Protein AF-A0A135L3G8-F1 (afdb_monomer)

Sequence (109 aa):
MISNLKVKNLIKVINNPILADIDQENDIKPIEGMILGIAVAMDASIAAFTLSFFDLNPYLTPFLFGLMHFILIGLGNILARKNIINVFVENFSLLPGIILVTLAIIRLM

pLDDT: mean 82.78, std 10.23, range [44.88, 95.81]

Structure (mmCIF, N/CA/C/O backbone):
data_AF-A0A135L3G8-F1
#
_entry.id   AF-A0A135L3G8-F1
#
loop_
_atom_site.group_PDB
_atom_site.id
_atom_site.type_symbol
_atom_site.label_atom_id
_atom_site.label_alt_id
_atom_site.label_comp_id
_atom_site.label_asym_id
_atom_site.label_entity_id
_atom_site.label_seq_id
_atom_site.pdbx_PDB_ins_code
_atom_site.Cartn_x
_atom_site.Cartn_y
_atom_site.Cartn_z
_atom_site.occupancy
_atom_site.B_iso_or_equiv
_atom_site.auth_seq_id
_atom_site.auth_comp_id
_atom_site.auth_asym_id
_atom_site.auth_atom_id
_atom_site.pdbx_PDB_model_num
ATOM 1 N N . MET A 1 1 ? -24.460 16.384 -0.294 1.00 44.88 1 MET A N 1
ATOM 2 C CA . MET A 1 1 ? -23.690 16.584 0.959 1.00 44.88 1 MET A CA 1
ATOM 3 C C . MET A 1 1 ? -23.110 15.275 1.510 1.00 44.88 1 MET A C 1
ATOM 5 O O . MET A 1 1 ? -21.949 15.267 1.887 1.00 44.88 1 MET A O 1
ATOM 9 N N . ILE A 1 2 ? -23.848 14.155 1.466 1.00 50.66 2 ILE A N 1
ATOM 10 C CA . ILE A 1 2 ? -2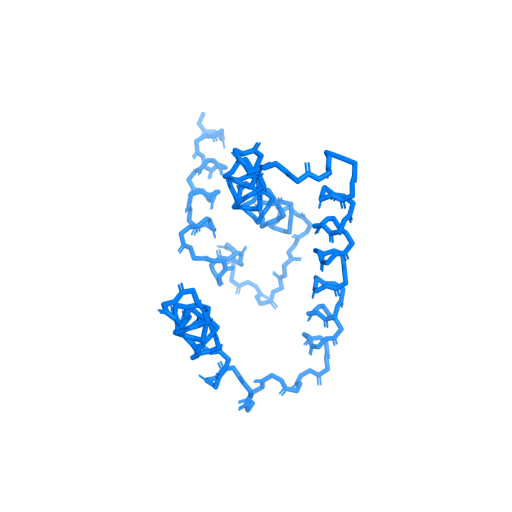3.378 12.821 1.912 1.00 50.66 2 ILE A CA 1
ATOM 11 C C . ILE A 1 2 ? -22.274 12.234 0.998 1.00 50.66 2 ILE A C 1
ATOM 13 O O . ILE A 1 2 ? -21.381 11.534 1.465 1.00 50.66 2 ILE A O 1
ATOM 17 N N . SER A 1 3 ? -22.276 12.566 -0.299 1.00 54.88 3 SER A N 1
ATOM 18 C CA . SER A 1 3 ? -21.258 12.124 -1.270 1.00 54.88 3 SER A CA 1
ATOM 19 C C . SER A 1 3 ? -19.854 12.683 -0.996 1.00 54.88 3 SER A C 1
ATOM 21 O O . SER A 1 3 ? -18.872 11.957 -1.125 1.00 54.88 3 SER A O 1
ATOM 23 N N . ASN A 1 4 ? -19.750 13.941 -0.552 1.00 56.06 4 ASN A N 1
ATOM 24 C CA . ASN A 1 4 ? -18.463 14.596 -0.282 1.00 56.06 4 ASN A CA 1
ATOM 25 C C . ASN A 1 4 ? -17.719 13.975 0.911 1.00 56.06 4 ASN A C 1
ATOM 27 O O . ASN A 1 4 ? -16.490 14.002 0.951 1.00 56.06 4 ASN A O 1
ATOM 31 N N . LEU A 1 5 ? -18.448 13.380 1.862 1.00 61.66 5 LEU A N 1
ATOM 32 C CA . LEU A 1 5 ? -17.854 12.694 3.012 1.00 61.66 5 LEU A CA 1
ATOM 33 C C . LEU A 1 5 ? -17.135 11.404 2.593 1.00 61.66 5 LEU A C 1
ATOM 35 O O . LEU A 1 5 ? -16.033 11.146 3.068 1.00 61.66 5 LEU A O 1
ATOM 39 N N . LYS A 1 6 ? -17.694 10.640 1.642 1.00 71.00 6 LYS A N 1
ATOM 40 C CA . LYS A 1 6 ? -17.069 9.398 1.153 1.00 71.00 6 LYS A CA 1
ATOM 41 C C . LYS A 1 6 ? -15.761 9.658 0.403 1.00 71.00 6 LYS A C 1
ATOM 43 O O . LYS A 1 6 ? -14.784 8.955 0.634 1.00 71.00 6 LYS A O 1
ATOM 48 N N . VAL A 1 7 ? -15.718 10.692 -0.440 1.00 76.88 7 VAL A N 1
ATOM 49 C CA . VAL A 1 7 ? -14.507 11.046 -1.205 1.00 76.88 7 VAL A CA 1
ATOM 50 C C . VAL A 1 7 ? -13.396 11.555 -0.284 1.00 76.88 7 VAL A C 1
ATOM 52 O O . VAL A 1 7 ? -12.248 11.146 -0.422 1.00 76.88 7 VAL A O 1
ATOM 55 N N . LYS A 1 8 ? -13.731 12.393 0.707 1.00 79.88 8 LYS A N 1
ATOM 56 C CA . LYS A 1 8 ? -12.761 12.863 1.709 1.00 79.88 8 LYS A CA 1
ATOM 57 C C . LYS A 1 8 ? -12.139 11.700 2.486 1.00 79.88 8 LYS A C 1
ATOM 59 O O . LYS A 1 8 ? -10.938 11.716 2.746 1.00 79.88 8 LYS A O 1
ATOM 64 N N . ASN A 1 9 ? -12.947 10.705 2.843 1.00 79.50 9 ASN A N 1
ATOM 65 C CA . ASN A 1 9 ? -12.474 9.520 3.550 1.00 79.50 9 ASN A CA 1
ATOM 66 C C . ASN A 1 9 ? -11.584 8.653 2.655 1.00 79.50 9 ASN A C 1
ATOM 68 O O . ASN A 1 9 ? -10.523 8.235 3.097 1.00 79.50 9 ASN A O 1
ATOM 72 N N . LEU A 1 10 ? -11.938 8.479 1.380 1.00 82.81 10 LEU A N 1
ATOM 73 C CA . LEU A 1 10 ? -11.083 7.782 0.419 1.00 82.81 10 LEU A CA 1
ATOM 74 C C . LEU A 1 10 ? -9.703 8.446 0.294 1.00 82.81 10 LEU A C 1
ATOM 76 O O . LEU A 1 10 ? -8.692 7.764 0.394 1.00 82.81 10 LEU A O 1
ATOM 80 N N . ILE A 1 11 ? -9.646 9.775 0.152 1.00 83.31 11 ILE A N 1
ATOM 81 C CA . ILE A 1 11 ? -8.374 10.515 0.050 1.00 83.31 11 ILE A CA 1
ATOM 82 C C . ILE A 1 11 ? -7.525 10.341 1.317 1.00 83.31 11 ILE A C 1
ATOM 84 O O . ILE A 1 11 ? -6.309 10.188 1.229 1.00 83.31 11 ILE A O 1
ATOM 88 N N . LYS A 1 12 ? -8.152 10.338 2.500 1.00 85.06 12 LYS A N 1
ATOM 89 C CA . LYS A 1 12 ? -7.442 10.069 3.759 1.00 85.06 12 LYS A CA 1
ATOM 90 C C . LYS A 1 12 ? -6.806 8.681 3.768 1.00 85.06 12 LYS A C 1
ATOM 92 O O . LYS A 1 12 ? -5.641 8.574 4.132 1.00 85.06 12 LYS A O 1
ATOM 97 N N . VAL A 1 13 ? -7.552 7.658 3.352 1.00 86.94 13 VAL A N 1
ATOM 98 C CA . VAL A 1 13 ? -7.082 6.265 3.347 1.00 86.94 13 VAL A CA 1
ATOM 99 C C . VAL A 1 13 ? -6.022 6.029 2.269 1.00 86.94 13 VAL A C 1
ATOM 101 O O . VAL A 1 13 ? -5.067 5.304 2.519 1.00 86.94 13 VAL A O 1
ATOM 104 N N . ILE A 1 14 ? -6.127 6.695 1.113 1.00 85.12 14 ILE A N 1
ATOM 105 C CA . ILE A 1 14 ? -5.074 6.695 0.083 1.00 85.12 14 ILE A CA 1
ATOM 106 C C . ILE A 1 14 ? -3.776 7.301 0.634 1.00 85.12 14 ILE A C 1
ATOM 108 O O . ILE A 1 14 ? -2.706 6.740 0.431 1.00 85.12 14 ILE A O 1
ATOM 112 N N . ASN A 1 15 ? -3.856 8.431 1.346 1.00 84.50 15 ASN A N 1
ATOM 113 C CA . ASN A 1 15 ? -2.669 9.079 1.911 1.00 84.50 15 ASN A CA 1
ATOM 114 C C . ASN A 1 15 ? -2.056 8.289 3.070 1.00 84.50 15 ASN A C 1
ATOM 116 O O . ASN A 1 15 ? -0.842 8.320 3.260 1.00 84.50 15 ASN A O 1
ATOM 120 N N . ASN A 1 16 ? -2.886 7.640 3.887 1.00 83.56 16 ASN A N 1
ATOM 121 C CA . ASN A 1 16 ? -2.415 6.826 4.992 1.00 83.56 16 ASN A CA 1
ATOM 122 C C . ASN A 1 16 ? -3.406 5.683 5.282 1.00 83.56 16 ASN A C 1
ATOM 124 O O . ASN A 1 16 ? -4.443 5.926 5.910 1.00 83.56 16 ASN A O 1
ATOM 128 N N . PRO A 1 17 ? -3.096 4.435 4.878 1.00 81.88 17 PRO A N 1
ATOM 129 C CA . PRO A 1 17 ? -4.002 3.299 5.047 1.00 81.88 17 PRO A CA 1
ATOM 130 C C . PRO A 1 17 ? -4.226 2.926 6.518 1.00 81.88 17 PRO A C 1
ATOM 132 O O . PRO A 1 17 ? -5.200 2.249 6.830 1.00 81.88 17 PRO A O 1
ATOM 135 N N . ILE A 1 18 ? -3.377 3.404 7.438 1.00 79.31 18 ILE A N 1
ATOM 136 C CA . ILE A 1 18 ? -3.554 3.224 8.889 1.00 79.31 18 ILE A CA 1
ATOM 137 C C . ILE A 1 18 ? -4.798 3.983 9.385 1.00 79.31 18 ILE A C 1
ATOM 139 O O . ILE A 1 18 ? -5.416 3.585 10.364 1.00 79.31 18 ILE A O 1
ATOM 143 N N . LEU A 1 19 ? -5.217 5.038 8.676 1.00 82.38 19 LEU A N 1
ATOM 144 C CA . LEU A 1 19 ? -6.418 5.825 8.985 1.00 82.38 19 LEU A CA 1
ATOM 145 C C . LEU A 1 19 ? -7.705 5.217 8.392 1.00 82.38 19 LEU A C 1
ATOM 147 O O . LEU A 1 19 ? -8.690 5.934 8.207 1.00 82.38 19 LEU A O 1
ATOM 151 N N . ALA A 1 20 ? -7.682 3.930 8.025 1.00 83.50 20 ALA A N 1
ATOM 152 C CA . ALA A 1 20 ? -8.841 3.217 7.490 1.00 83.50 20 ALA A CA 1
ATOM 153 C C . ALA A 1 20 ? -9.948 2.997 8.526 1.00 83.50 20 ALA A C 1
ATOM 155 O O . ALA A 1 20 ? -11.109 2.932 8.134 1.00 83.50 20 ALA A O 1
ATOM 156 N N . ASP A 1 21 ? -9.592 2.927 9.809 1.00 85.50 21 ASP A N 1
ATOM 157 C CA . ASP A 1 21 ? -10.541 3.002 10.918 1.00 85.50 21 ASP A CA 1
ATOM 158 C C . ASP A 1 21 ? -10.992 4.466 11.075 1.00 85.50 21 ASP A C 1
ATOM 160 O O . ASP A 1 21 ? -10.275 5.317 11.616 1.00 85.50 21 ASP A O 1
ATOM 164 N N . ILE A 1 22 ? -12.141 4.793 10.478 1.00 82.75 22 ILE A N 1
ATOM 165 C CA . ILE A 1 22 ? -12.643 6.169 10.382 1.00 82.75 22 ILE A CA 1
ATOM 166 C C . ILE A 1 22 ? -13.373 6.548 11.668 1.00 82.75 22 ILE A C 1
ATOM 168 O O . ILE A 1 22 ? -13.370 7.730 12.035 1.00 82.75 22 ILE A O 1
ATOM 172 N N . ASP A 1 23 ? -14.002 5.576 12.325 1.00 82.62 23 ASP A N 1
ATOM 173 C CA . ASP A 1 23 ? -14.759 5.790 13.553 1.00 82.62 23 ASP A CA 1
ATOM 174 C C . ASP A 1 23 ? -14.043 5.373 14.845 1.00 82.62 23 ASP A C 1
ATOM 176 O O . ASP A 1 23 ? -14.565 5.647 15.922 1.00 82.62 23 ASP A O 1
ATOM 180 N N . GLN A 1 24 ? -12.803 4.886 14.751 1.00 80.75 24 GLN A N 1
ATOM 181 C CA . GLN A 1 24 ? -11.894 4.613 15.874 1.00 80.75 24 GLN A CA 1
ATOM 182 C C . GLN A 1 24 ? -12.420 3.553 16.850 1.00 80.75 24 GLN A C 1
ATOM 184 O O . GLN A 1 24 ? -12.050 3.533 18.028 1.00 80.75 24 GLN A O 1
ATOM 189 N N . GLU A 1 25 ? -13.263 2.646 16.360 1.00 81.62 25 GLU A N 1
ATOM 190 C CA . GLU A 1 25 ? -13.828 1.550 17.152 1.00 81.62 25 GLU A CA 1
ATOM 191 C C . GLU A 1 25 ? -12.855 0.356 17.277 1.00 81.62 25 GLU A C 1
ATOM 193 O O . GLU A 1 25 ? -13.205 -0.667 17.865 1.00 81.62 25 GLU A O 1
ATOM 198 N N . ASN A 1 26 ? -11.613 0.489 16.781 1.00 78.62 26 ASN A N 1
ATOM 199 C CA . ASN A 1 26 ? -10.573 -0.549 16.759 1.00 78.62 26 ASN A CA 1
ATOM 200 C C . ASN A 1 26 ? -10.970 -1.808 15.967 1.00 78.62 26 ASN A C 1
ATOM 202 O O . ASN A 1 26 ? -10.447 -2.898 16.213 1.00 78.62 26 ASN A O 1
ATOM 206 N N . ASP A 1 27 ? -11.876 -1.662 15.003 1.00 81.56 27 ASP A N 1
ATOM 207 C CA . ASP A 1 27 ? -12.258 -2.707 14.057 1.00 81.56 27 ASP A CA 1
ATOM 208 C C . ASP A 1 27 ? -12.527 -2.081 12.686 1.00 81.56 27 ASP A C 1
ATOM 210 O O . ASP A 1 27 ? -12.948 -0.933 12.593 1.00 81.56 27 ASP A O 1
ATOM 214 N N . ILE A 1 28 ? -12.298 -2.841 11.616 1.00 84.25 28 ILE A N 1
ATOM 215 C CA . ILE A 1 28 ? -12.580 -2.383 10.254 1.00 84.25 28 ILE A CA 1
ATOM 216 C C . ILE A 1 28 ? -13.953 -2.903 9.846 1.00 84.25 28 ILE A C 1
ATOM 218 O O . ILE A 1 28 ? -14.123 -4.076 9.490 1.00 84.25 28 ILE A O 1
ATOM 222 N N . LYS A 1 29 ? -14.942 -2.007 9.821 1.00 86.75 29 LYS A N 1
ATOM 223 C CA . LYS A 1 29 ? -16.287 -2.350 9.352 1.00 86.75 29 LYS A CA 1
ATOM 224 C C . LYS A 1 29 ? -16.296 -2.645 7.851 1.00 86.75 29 LYS A C 1
ATOM 226 O O . LYS A 1 29 ? -15.461 -2.133 7.104 1.00 86.75 29 LYS A O 1
ATOM 231 N N . PRO A 1 30 ? -17.295 -3.393 7.341 1.00 84.81 30 PRO A N 1
ATOM 232 C CA . PRO A 1 30 ? -17.376 -3.739 5.919 1.00 84.81 30 PRO A CA 1
ATOM 233 C C . PRO A 1 30 ? -17.302 -2.530 4.973 1.00 84.81 30 PRO A C 1
ATOM 235 O O . PRO A 1 30 ? -16.729 -2.622 3.889 1.00 84.81 30 PRO A O 1
ATOM 238 N N . ILE A 1 31 ? -17.855 -1.382 5.383 1.00 85.44 31 ILE A N 1
ATOM 239 C CA . ILE A 1 31 ? -17.810 -0.145 4.593 1.00 85.44 31 ILE A CA 1
ATOM 240 C C . ILE A 1 31 ? -16.411 0.489 4.569 1.00 85.44 31 ILE A C 1
ATOM 242 O O . ILE A 1 31 ? -15.988 0.993 3.532 1.00 85.44 31 ILE A O 1
ATOM 246 N N . GLU A 1 32 ? -15.680 0.435 5.680 1.00 86.06 32 GLU A N 1
ATOM 247 C CA . GLU A 1 32 ? -14.304 0.930 5.802 1.00 86.06 32 GLU A CA 1
ATOM 248 C C . GLU A 1 32 ? -13.345 0.017 5.043 1.00 86.06 32 GLU A C 1
ATOM 250 O O . GLU A 1 32 ? -12.517 0.493 4.270 1.00 86.06 32 GLU A O 1
ATOM 255 N N . GLY A 1 33 ? -13.552 -1.299 5.149 1.00 88.25 33 GLY A N 1
ATOM 256 C CA . GLY A 1 33 ? -12.848 -2.305 4.360 1.00 88.25 33 GLY A CA 1
ATOM 257 C C . GLY A 1 33 ? -13.063 -2.129 2.855 1.00 88.25 33 GLY A C 1
ATOM 258 O O . GLY A 1 33 ? -12.121 -2.292 2.083 1.00 88.25 33 GLY A O 1
ATOM 259 N N . MET A 1 34 ? -14.262 -1.722 2.419 1.00 87.81 34 MET A N 1
ATOM 260 C CA . MET A 1 34 ? -14.515 -1.381 1.014 1.00 87.81 34 MET A CA 1
ATOM 261 C C . MET A 1 34 ? -13.723 -0.140 0.576 1.00 87.81 34 MET A C 1
ATOM 263 O O . MET A 1 34 ? -13.134 -0.148 -0.503 1.00 87.81 34 MET A O 1
ATOM 267 N N . ILE A 1 35 ? -13.680 0.916 1.397 1.00 88.94 35 ILE A N 1
ATOM 268 C CA . ILE A 1 35 ? -12.908 2.137 1.099 1.00 88.94 35 ILE A CA 1
ATOM 269 C C . ILE A 1 35 ? -11.407 1.825 1.048 1.00 88.94 35 ILE A C 1
ATOM 271 O O . ILE A 1 35 ? -10.733 2.245 0.107 1.00 88.94 35 ILE A O 1
ATOM 275 N N . LEU A 1 36 ? -10.900 1.049 2.009 1.00 89.69 36 LEU A N 1
ATOM 276 C CA . LEU A 1 36 ? -9.516 0.579 2.044 1.00 89.69 36 LEU A CA 1
ATOM 277 C C . LEU A 1 36 ? -9.181 -0.284 0.824 1.00 89.69 36 LEU A C 1
ATOM 279 O O . LEU A 1 36 ? -8.154 -0.071 0.185 1.00 89.69 36 LEU A O 1
ATOM 283 N N . GLY A 1 37 ? -10.072 -1.203 0.451 1.00 89.69 37 GLY A N 1
ATOM 284 C CA . GLY A 1 37 ? -9.917 -2.027 -0.744 1.00 89.69 37 GLY A CA 1
ATOM 285 C C . GLY A 1 37 ? -9.837 -1.195 -2.025 1.00 89.69 37 GLY A C 1
ATOM 286 O O . GLY A 1 37 ? -8.971 -1.448 -2.858 1.00 89.69 37 GLY A O 1
ATOM 287 N N . ILE A 1 38 ? -10.682 -0.166 -2.165 1.00 90.19 38 ILE A N 1
ATOM 288 C CA . ILE A 1 38 ? -10.623 0.763 -3.306 1.00 90.19 38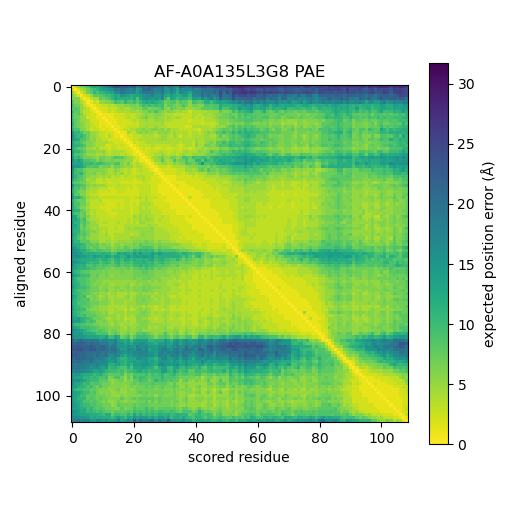 ILE A CA 1
ATOM 289 C C . ILE A 1 38 ? -9.305 1.545 -3.298 1.00 90.19 38 ILE A C 1
ATOM 291 O O . ILE A 1 38 ? -8.675 1.658 -4.345 1.00 90.19 38 ILE A O 1
ATOM 295 N N . ALA A 1 39 ? -8.864 2.048 -2.142 1.00 90.50 39 ALA A N 1
ATOM 296 C CA . ALA A 1 39 ? -7.608 2.789 -2.029 1.00 90.50 39 ALA A CA 1
ATOM 297 C C . ALA A 1 39 ? -6.397 1.945 -2.469 1.00 90.50 39 ALA A C 1
ATOM 299 O O . ALA A 1 39 ? -5.610 2.389 -3.304 1.00 90.50 39 ALA A O 1
ATOM 300 N N . VAL A 1 40 ? -6.292 0.704 -1.980 1.00 88.50 40 VAL A N 1
ATOM 301 C CA . VAL A 1 40 ? -5.210 -0.226 -2.354 1.00 88.50 40 VAL A CA 1
ATOM 302 C C . VAL A 1 40 ? -5.314 -0.645 -3.824 1.00 88.50 40 VAL A C 1
ATOM 304 O O . VAL A 1 40 ? -4.306 -0.705 -4.523 1.00 88.50 40 VAL A O 1
ATOM 307 N N . ALA A 1 41 ? -6.526 -0.879 -4.338 1.00 90.12 41 ALA A N 1
ATOM 308 C CA . ALA A 1 41 ? -6.723 -1.202 -5.750 1.00 90.12 41 ALA A CA 1
ATOM 309 C C . ALA A 1 41 ? -6.311 -0.048 -6.680 1.00 90.12 41 ALA A C 1
ATOM 311 O O . ALA A 1 41 ? -5.765 -0.297 -7.757 1.00 90.12 41 ALA A O 1
ATOM 312 N N . MET A 1 42 ? -6.547 1.207 -6.278 1.00 90.62 42 MET A N 1
ATOM 313 C CA . MET A 1 42 ? -6.107 2.386 -7.030 1.00 90.62 42 MET A CA 1
ATOM 314 C C . MET A 1 42 ? -4.57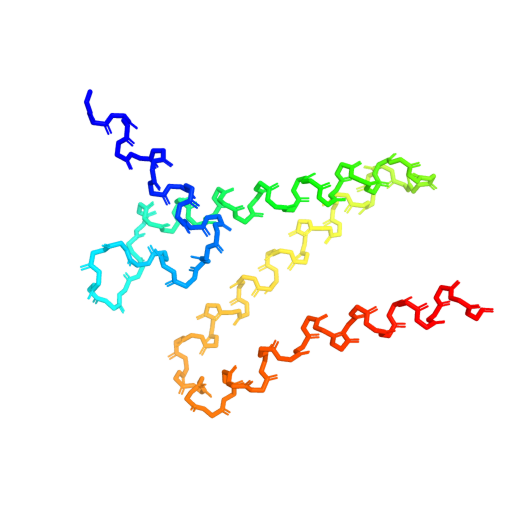7 2.475 -7.100 1.00 90.62 42 MET A C 1
ATOM 316 O O . MET A 1 42 ? -4.047 2.687 -8.189 1.00 90.62 42 MET A O 1
ATOM 320 N N . ASP A 1 43 ? -3.874 2.252 -5.985 1.00 88.56 43 ASP A N 1
ATOM 321 C CA . ASP A 1 43 ? -2.403 2.217 -5.94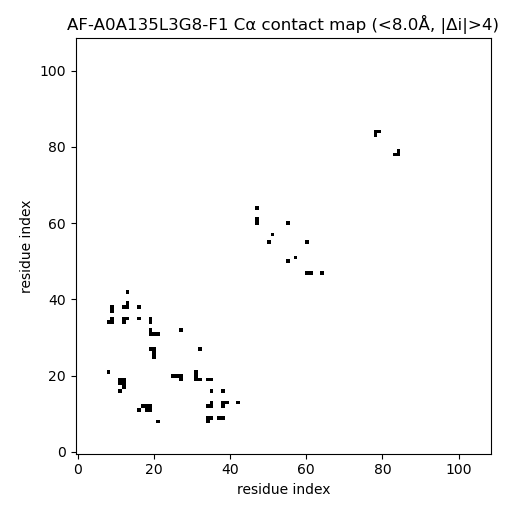3 1.00 88.56 43 ASP A CA 1
ATOM 322 C C . ASP A 1 43 ? -1.831 1.116 -6.860 1.00 88.56 43 ASP A C 1
ATOM 324 O O . ASP A 1 43 ? -1.037 1.381 -7.769 1.00 88.56 43 ASP A O 1
ATOM 328 N N . ALA A 1 44 ? -2.350 -0.108 -6.727 1.00 87.38 44 ALA A N 1
ATOM 329 C CA . ALA A 1 44 ? -1.951 -1.246 -7.551 1.00 87.38 44 ALA A CA 1
ATOM 330 C C . ALA A 1 44 ? -2.222 -1.034 -9.049 1.00 87.38 44 ALA A C 1
ATOM 332 O O . ALA A 1 44 ? -1.444 -1.482 -9.894 1.00 87.38 44 ALA A O 1
ATOM 333 N N .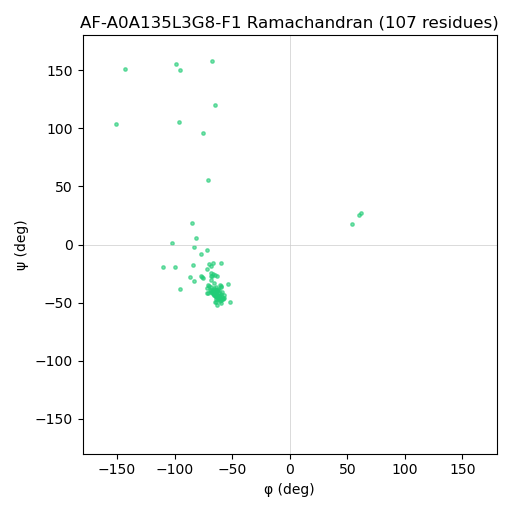 SER A 1 45 ? -3.309 -0.334 -9.390 1.00 89.19 45 SER A N 1
ATOM 334 C CA . SER A 1 45 ? -3.653 -0.012 -10.779 1.00 89.19 45 SER A CA 1
ATOM 335 C C . SER A 1 45 ? -2.632 0.931 -11.413 1.00 89.19 45 SER A C 1
ATOM 337 O O . SER A 1 45 ? -2.268 0.737 -12.570 1.00 89.19 45 SER A O 1
ATOM 339 N N . ILE A 1 46 ? -2.125 1.918 -10.666 1.00 90.38 46 ILE A N 1
ATOM 340 C CA . ILE A 1 46 ? -1.083 2.841 -11.148 1.00 90.38 46 ILE A CA 1
ATOM 341 C C . ILE A 1 46 ? 0.238 2.087 -11.368 1.00 90.38 46 ILE A C 1
ATOM 343 O O . ILE A 1 46 ? 0.907 2.287 -12.389 1.00 90.38 46 ILE A O 1
ATOM 347 N N . ALA A 1 47 ? 0.593 1.175 -10.457 1.00 87.38 47 ALA A N 1
ATOM 348 C CA . ALA A 1 47 ? 1.766 0.315 -10.609 1.00 87.38 47 ALA A CA 1
ATOM 349 C C . ALA A 1 47 ? 1.648 -0.605 -11.840 1.00 87.38 47 ALA A C 1
ATOM 351 O O . ALA A 1 47 ? 2.570 -0.665 -12.654 1.00 87.38 47 ALA A O 1
ATOM 352 N N . ALA A 1 48 ? 0.499 -1.263 -12.024 1.00 87.00 48 ALA A N 1
ATOM 353 C CA . ALA A 1 48 ? 0.233 -2.120 -13.180 1.00 87.00 48 ALA A CA 1
ATOM 354 C C . ALA A 1 48 ? 0.203 -1.330 -14.501 1.00 87.00 48 ALA A C 1
ATOM 356 O O . ALA A 1 48 ? 0.748 -1.786 -15.505 1.00 87.00 48 ALA A O 1
ATOM 357 N N . PHE A 1 49 ? -0.368 -0.121 -14.494 1.00 88.31 49 PHE A N 1
ATOM 358 C CA . PHE A 1 49 ? -0.346 0.788 -15.640 1.00 88.31 49 PHE A CA 1
ATOM 359 C C . PHE A 1 49 ? 1.087 1.174 -16.019 1.00 88.31 49 PHE A C 1
ATOM 361 O O . PHE A 1 49 ? 1.451 1.118 -17.189 1.00 88.31 49 PHE A O 1
ATOM 368 N N . THR A 1 50 ? 1.937 1.471 -15.035 1.00 88.81 50 THR A N 1
ATOM 369 C CA . THR A 1 50 ? 3.359 1.753 -15.282 1.00 88.81 50 THR A CA 1
ATOM 370 C C . THR A 1 50 ? 4.073 0.534 -15.869 1.00 88.81 50 THR A C 1
ATOM 372 O O . THR A 1 50 ? 4.863 0.668 -16.801 1.00 88.81 50 THR A O 1
ATOM 375 N N . LEU A 1 51 ? 3.753 -0.665 -15.372 1.00 86.62 51 LEU A N 1
ATOM 376 C CA . LEU A 1 51 ? 4.301 -1.924 -15.875 1.00 86.62 51 LEU A CA 1
ATOM 377 C C . LEU A 1 51 ? 3.879 -2.229 -17.324 1.00 86.62 51 LEU A C 1
ATOM 379 O O . LEU A 1 51 ? 4.597 -2.930 -18.030 1.00 86.62 51 LEU A O 1
ATOM 383 N N . SER A 1 52 ? 2.735 -1.700 -17.772 1.00 85.75 52 SER A N 1
ATOM 384 C CA . SER A 1 52 ? 2.222 -1.911 -19.133 1.00 85.75 52 SER A CA 1
ATOM 385 C C . SER A 1 52 ? 3.063 -1.238 -20.224 1.00 85.75 52 SER A C 1
ATOM 387 O O . SER A 1 52 ? 2.978 -1.633 -21.382 1.00 85.75 52 SER A O 1
ATOM 389 N N . PHE A 1 53 ? 3.899 -0.256 -19.865 1.00 88.06 53 PHE A N 1
ATOM 390 C CA . PHE A 1 53 ? 4.855 0.362 -20.789 1.00 88.06 53 PHE A CA 1
ATOM 391 C C . PHE A 1 53 ? 6.091 -0.504 -21.059 1.00 88.06 53 PHE A C 1
ATOM 393 O O . PHE A 1 53 ? 6.908 -0.154 -21.907 1.00 88.06 53 PHE A O 1
ATOM 400 N N . PHE A 1 54 ? 6.255 -1.607 -20.331 1.00 86.06 54 PHE A N 1
ATOM 401 C CA . PHE A 1 54 ? 7.326 -2.569 -20.553 1.00 86.06 54 PHE A CA 1
ATOM 402 C C . PHE A 1 54 ? 6.811 -3.708 -21.441 1.00 86.06 54 PHE A C 1
ATOM 404 O O . PHE A 1 54 ? 5.637 -4.066 -21.358 1.00 86.06 54 PHE A O 1
ATOM 411 N N . ASP A 1 55 ? 7.691 -4.319 -22.242 1.00 83.38 55 ASP A N 1
ATOM 412 C CA . ASP A 1 55 ? 7.386 -5.471 -23.113 1.00 83.38 55 ASP A CA 1
ATOM 413 C C . ASP A 1 55 ? 7.159 -6.772 -22.307 1.00 83.38 55 ASP A C 1
ATOM 415 O O . ASP A 1 55 ? 7.829 -7.791 -22.486 1.00 83.38 55 ASP A O 1
ATOM 419 N N . LEU A 1 56 ? 6.230 -6.733 -21.353 1.00 83.88 56 LEU A N 1
ATOM 420 C CA . LEU A 1 56 ? 5.860 -7.843 -20.485 1.00 83.88 56 LEU A CA 1
ATOM 421 C C . LEU A 1 56 ? 4.599 -8.539 -21.001 1.00 83.88 56 LEU A C 1
ATOM 423 O O . LEU A 1 56 ? 3.756 -7.951 -21.674 1.00 83.88 56 LEU A O 1
ATOM 427 N N . ASN A 1 57 ? 4.439 -9.814 -20.645 1.00 85.38 57 ASN A N 1
ATOM 428 C CA . ASN A 1 57 ? 3.282 -10.597 -21.070 1.00 85.38 57 ASN A CA 1
ATOM 429 C C . ASN A 1 57 ? 1.972 -10.023 -20.474 1.00 85.38 57 ASN A C 1
ATOM 431 O O . ASN A 1 57 ? 1.822 -10.039 -19.248 1.00 85.38 57 ASN A O 1
ATOM 435 N N . PRO A 1 58 ? 1.000 -9.600 -21.307 1.00 82.88 58 PRO A N 1
ATOM 436 C CA . PRO A 1 58 ? -0.200 -8.879 -20.869 1.00 82.88 58 PRO A CA 1
ATOM 437 C C . PRO A 1 58 ? -1.197 -9.732 -20.074 1.00 82.88 58 PRO A C 1
ATOM 439 O O . PRO A 1 58 ? -2.073 -9.189 -19.408 1.00 82.88 58 PRO A O 1
ATOM 442 N N . TYR A 1 59 ? -1.084 -11.061 -20.129 1.00 86.38 59 TYR A N 1
ATOM 443 C CA . TYR A 1 59 ? -1.946 -11.969 -19.367 1.00 86.38 59 TYR A CA 1
ATOM 444 C C . TYR A 1 59 ? -1.307 -12.383 -18.045 1.00 86.38 59 TYR A C 1
ATOM 446 O O . TYR A 1 59 ? -1.983 -12.496 -17.022 1.00 86.38 59 TYR A O 1
ATOM 454 N N . LEU A 1 60 ? 0.008 -12.601 -18.062 1.00 87.50 60 LEU A N 1
ATOM 455 C CA . LEU A 1 60 ? 0.740 -13.089 -16.900 1.00 87.50 60 LEU A CA 1
ATOM 456 C C . LEU A 1 60 ? 0.836 -12.011 -15.809 1.00 87.50 60 LEU A C 1
ATOM 458 O O . LEU A 1 60 ? 0.649 -12.309 -14.630 1.00 87.50 60 LEU A O 1
ATOM 462 N N . THR A 1 61 ? 1.101 -10.759 -16.194 1.00 86.44 61 THR A N 1
ATOM 463 C CA . THR A 1 61 ? 1.321 -9.648 -15.256 1.00 86.44 61 THR A CA 1
ATOM 464 C C . THR A 1 61 ? 0.106 -9.321 -14.378 1.00 86.44 61 THR A C 1
ATOM 466 O O . THR A 1 61 ? 0.278 -9.332 -13.154 1.00 86.44 61 THR A O 1
ATOM 469 N N . PRO A 1 62 ? -1.125 -9.107 -14.899 1.00 86.88 62 PRO A N 1
ATOM 470 C CA . PRO A 1 62 ? -2.283 -8.850 -14.043 1.00 86.88 62 PRO A CA 1
ATOM 471 C C . PRO A 1 62 ? -2.650 -10.066 -13.186 1.00 86.88 62 PRO A C 1
ATOM 473 O O . PRO A 1 62 ? -3.078 -9.896 -12.045 1.00 86.88 62 PRO A O 1
ATOM 476 N N . PHE A 1 63 ? -2.444 -11.288 -13.692 1.00 88.81 63 PHE A N 1
ATOM 477 C CA . PHE A 1 63 ? -2.701 -12.509 -12.928 1.00 88.81 63 PHE A CA 1
ATOM 478 C C . PHE A 1 63 ? -1.786 -12.614 -11.700 1.00 88.81 63 PHE A C 1
ATOM 480 O O . PHE A 1 63 ? -2.271 -12.812 -10.586 1.00 88.81 63 PHE A O 1
ATOM 487 N N . LEU A 1 64 ? -0.476 -12.416 -11.882 1.00 89.88 64 LEU A N 1
ATOM 488 C CA . LEU A 1 64 ? 0.499 -12.388 -10.786 1.00 89.88 64 LEU A CA 1
ATOM 489 C C . LEU A 1 64 ? 0.187 -11.281 -9.772 1.00 89.88 64 LEU A C 1
ATOM 491 O O . LEU A 1 64 ? 0.216 -11.538 -8.570 1.00 89.88 64 LEU A O 1
ATOM 495 N N . PHE A 1 65 ? -0.154 -10.075 -10.234 1.00 87.44 65 PHE A N 1
ATOM 496 C CA . PHE A 1 65 ? -0.502 -8.957 -9.350 1.00 87.44 65 PHE A CA 1
ATOM 497 C C . PHE A 1 65 ? -1.749 -9.244 -8.508 1.00 87.44 65 PHE A C 1
ATOM 499 O O . PHE A 1 65 ? -1.733 -9.006 -7.298 1.00 87.44 65 PHE A O 1
ATOM 506 N N . GLY A 1 66 ? -2.805 -9.781 -9.125 1.00 88.81 66 GLY A N 1
ATOM 507 C CA . GLY A 1 66 ? -4.032 -10.162 -8.424 1.00 88.81 66 GLY A CA 1
ATOM 508 C C . GLY A 1 66 ? -3.799 -11.285 -7.412 1.00 88.81 66 GLY A C 1
ATOM 509 O O . GLY A 1 66 ? -4.263 -11.200 -6.275 1.00 88.81 66 GLY A O 1
ATOM 510 N N . LEU A 1 67 ? -3.017 -12.302 -7.792 1.00 92.00 67 LEU A N 1
ATOM 511 C CA . LEU A 1 67 ? -2.649 -13.408 -6.908 1.00 92.00 67 LEU A CA 1
ATOM 512 C C . LEU A 1 67 ? -1.844 -12.916 -5.696 1.00 92.00 67 LEU A C 1
ATOM 514 O O . LEU A 1 67 ? -2.160 -13.277 -4.562 1.00 92.00 67 LEU A O 1
ATOM 518 N N . MET A 1 68 ? -0.848 -12.053 -5.916 1.00 91.06 68 MET A N 1
ATOM 519 C CA . MET A 1 68 ? -0.046 -11.480 -4.832 1.00 91.06 68 MET A CA 1
ATOM 520 C C . MET A 1 68 ? -0.887 -10.614 -3.895 1.00 91.06 68 MET A C 1
ATOM 522 O O . MET A 1 68 ? -0.765 -10.760 -2.682 1.00 91.06 68 MET A O 1
ATOM 526 N N . HIS A 1 69 ? -1.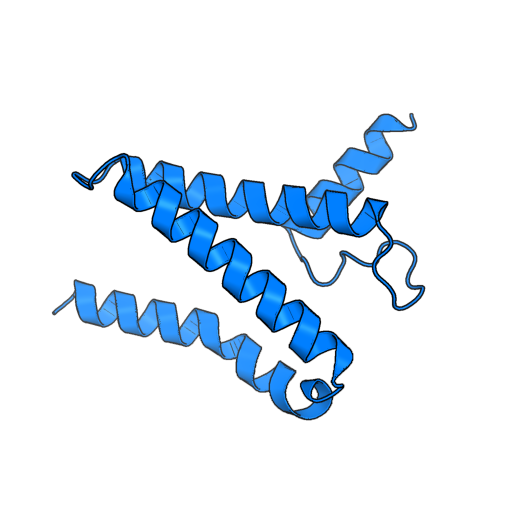793 -9.783 -4.422 1.00 89.44 69 HIS A N 1
ATOM 527 C CA . HIS A 1 69 ? -2.721 -9.009 -3.590 1.00 89.44 69 HIS A CA 1
ATOM 528 C C . HIS A 1 69 ? -3.591 -9.908 -2.716 1.00 89.44 69 HIS A C 1
ATOM 530 O O . HIS A 1 69 ? -3.710 -9.673 -1.514 1.00 89.44 69 HIS A O 1
ATOM 536 N N . PHE A 1 70 ? -4.163 -10.962 -3.298 1.00 89.94 70 PHE A N 1
ATOM 537 C CA . PHE A 1 70 ? -5.007 -11.895 -2.562 1.00 89.94 70 PHE A CA 1
ATOM 538 C C . PHE A 1 70 ? -4.238 -12.589 -1.429 1.00 89.94 70 PHE A C 1
ATOM 540 O O . PHE A 1 70 ? -4.714 -12.635 -0.292 1.00 89.94 70 PHE A O 1
ATOM 547 N N . ILE A 1 71 ? -3.026 -13.075 -1.717 1.00 93.38 71 ILE A N 1
ATOM 548 C CA . ILE A 1 71 ? -2.170 -13.740 -0.729 1.00 93.38 71 ILE A CA 1
ATOM 549 C C . ILE A 1 71 ? -1.755 -12.763 0.376 1.00 93.38 71 ILE A C 1
ATOM 551 O O . ILE A 1 71 ? -1.913 -13.084 1.551 1.00 93.38 71 ILE A O 1
ATOM 555 N N . LEU A 1 72 ? -1.258 -11.573 0.029 1.00 89.94 72 LEU A N 1
ATOM 556 C CA . LEU A 1 72 ? -0.759 -10.597 1.003 1.00 89.94 72 LEU A CA 1
ATOM 557 C C . LEU A 1 72 ? -1.868 -10.073 1.917 1.00 89.94 72 LEU A C 1
ATOM 559 O O . LEU A 1 72 ? -1.678 -10.024 3.132 1.00 89.94 72 LEU A O 1
ATOM 563 N N . ILE A 1 73 ? -3.041 -9.748 1.365 1.00 88.94 73 ILE A N 1
ATOM 564 C CA . ILE A 1 73 ? -4.194 -9.307 2.163 1.00 88.94 73 ILE A CA 1
ATOM 565 C C . ILE A 1 73 ? -4.686 -10.452 3.058 1.00 88.94 73 ILE A C 1
ATOM 567 O O . ILE A 1 73 ? -4.953 -10.242 4.244 1.00 88.94 73 ILE A O 1
ATOM 571 N N . GLY A 1 74 ? -4.766 -11.676 2.525 1.00 89.81 74 GLY A N 1
ATOM 572 C CA . GLY A 1 74 ? -5.158 -12.859 3.292 1.00 89.81 74 GLY A CA 1
ATOM 573 C C . GLY A 1 74 ? -4.212 -13.140 4.463 1.00 89.81 74 GLY A C 1
ATOM 574 O O . GLY A 1 74 ? -4.664 -13.303 5.599 1.00 89.81 74 GLY A O 1
ATOM 575 N N . LEU A 1 75 ? -2.901 -13.133 4.209 1.00 89.00 75 LEU A N 1
ATOM 576 C CA . LEU A 1 75 ? -1.871 -13.299 5.236 1.00 89.00 75 LEU A CA 1
ATOM 577 C C . LEU A 1 75 ? -1.912 -12.168 6.265 1.00 89.00 75 LEU A C 1
ATOM 579 O O . LEU A 1 75 ? -1.878 -12.448 7.463 1.00 89.00 75 LEU A O 1
ATOM 583 N N . GLY A 1 76 ? -2.055 -10.918 5.819 1.00 85.88 76 GLY A N 1
ATOM 584 C CA . GLY A 1 76 ?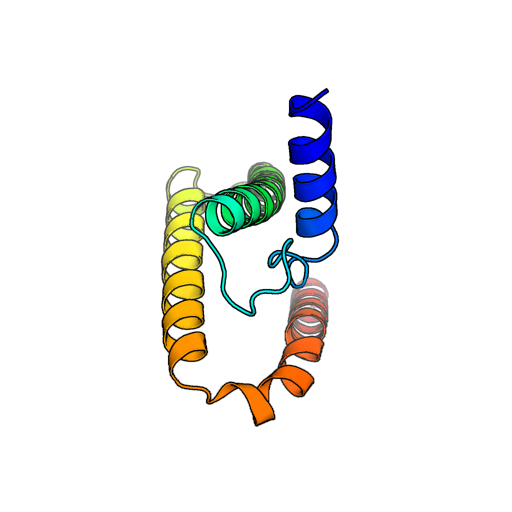 -2.190 -9.755 6.695 1.00 85.88 76 GLY A CA 1
ATOM 585 C C . GLY A 1 76 ? -3.378 -9.885 7.650 1.00 85.88 76 GLY A C 1
ATOM 586 O O . GLY A 1 76 ? -3.227 -9.670 8.848 1.00 85.88 76 GLY A O 1
ATOM 587 N N . ASN A 1 77 ? -4.531 -10.345 7.159 1.00 84.88 77 ASN A N 1
ATOM 588 C CA . ASN A 1 77 ? -5.735 -10.546 7.971 1.00 84.88 77 ASN A CA 1
ATOM 589 C C . ASN A 1 77 ? -5.585 -11.695 8.991 1.00 84.88 77 ASN A C 1
ATOM 591 O O . ASN A 1 77 ? -6.073 -11.621 10.120 1.00 84.88 77 ASN A O 1
ATOM 595 N N . ILE A 1 78 ? -4.886 -12.773 8.619 1.00 87.50 78 ILE A N 1
ATOM 596 C CA . ILE A 1 78 ? -4.556 -13.862 9.553 1.00 87.50 78 ILE A CA 1
ATOM 597 C C . ILE A 1 78 ? -3.596 -13.360 10.638 1.00 87.50 78 ILE A C 1
ATOM 599 O O . ILE A 1 78 ? -3.773 -13.689 11.812 1.00 87.50 78 ILE A O 1
ATOM 603 N N . LEU A 1 79 ? -2.592 -12.566 10.257 1.00 84.25 79 LEU A N 1
ATOM 604 C CA . LEU A 1 79 ? -1.597 -12.023 11.177 1.00 84.25 79 LEU A CA 1
ATOM 605 C C . LEU A 1 79 ? -2.217 -10.996 12.138 1.00 84.25 79 LEU A C 1
ATOM 607 O O . LEU A 1 79 ? -1.923 -11.045 13.333 1.00 84.25 79 LEU A O 1
ATOM 611 N N . ALA A 1 80 ? -3.139 -10.163 11.637 1.00 79.38 80 ALA A N 1
ATOM 612 C CA . ALA A 1 80 ? -3.958 -9.225 12.409 1.00 79.38 80 ALA A CA 1
ATOM 613 C C . ALA A 1 80 ? -4.674 -9.909 13.575 1.00 79.38 80 ALA A C 1
ATOM 615 O O . ALA A 1 80 ? -4.541 -9.494 14.722 1.00 79.38 80 ALA A O 1
ATOM 616 N N . ARG A 1 81 ? -5.347 -11.034 13.309 1.00 78.50 81 ARG A N 1
ATOM 617 C CA . ARG A 1 81 ? -6.078 -11.787 14.339 1.00 78.50 81 ARG A CA 1
ATOM 618 C C . ARG A 1 81 ? -5.197 -12.471 15.380 1.00 78.50 81 ARG A C 1
ATOM 620 O O . ARG A 1 81 ? -5.670 -12.756 16.474 1.00 78.50 81 ARG A O 1
ATOM 627 N N . LYS A 1 82 ? -3.939 -12.781 15.056 1.00 78.75 82 LYS A N 1
ATOM 628 C CA . LYS A 1 82 ? -3.050 -13.511 15.972 1.00 78.75 82 LYS A CA 1
ATOM 629 C C . LYS A 1 82 ? -2.364 -12.616 17.013 1.00 78.75 82 LYS A C 1
ATOM 631 O O . LYS A 1 82 ? -1.635 -13.153 17.839 1.00 78.75 82 LYS A O 1
ATOM 636 N N . ASN A 1 83 ? -2.573 -11.294 17.002 1.00 65.88 83 ASN A N 1
ATOM 637 C CA . ASN A 1 83 ? -1.957 -10.334 17.937 1.00 65.88 83 ASN A CA 1
ATOM 638 C C . ASN A 1 83 ? -0.410 -10.399 18.017 1.00 65.88 83 ASN A C 1
ATOM 640 O O . ASN A 1 83 ? 0.196 -9.850 18.932 1.00 65.88 83 ASN A O 1
ATOM 644 N N . ILE A 1 84 ? 0.255 -11.015 17.028 1.00 62.56 84 ILE A N 1
ATOM 645 C CA . ILE A 1 84 ? 1.731 -11.143 16.929 1.00 62.56 84 ILE A CA 1
ATOM 646 C C . ILE A 1 84 ? 2.389 -9.784 16.579 1.00 62.56 84 ILE A C 1
ATOM 648 O O . ILE A 1 84 ? 3.607 -9.625 16.552 1.00 62.56 84 ILE A O 1
ATOM 652 N N . ILE A 1 85 ? 1.565 -8.774 16.323 1.00 60.91 85 ILE A N 1
ATOM 653 C CA . ILE A 1 85 ? 1.918 -7.506 15.690 1.00 60.91 85 ILE A CA 1
ATOM 654 C C . ILE A 1 85 ? 2.665 -6.556 16.634 1.00 60.91 85 ILE A C 1
ATOM 656 O O . ILE A 1 85 ? 3.524 -5.815 16.161 1.00 60.91 85 ILE A O 1
ATOM 660 N N . ASN A 1 86 ? 2.450 -6.634 17.953 1.00 59.28 86 ASN A N 1
ATOM 661 C CA . ASN A 1 86 ? 3.006 -5.666 18.914 1.00 59.28 86 ASN A CA 1
ATOM 662 C C . ASN A 1 86 ? 4.545 -5.566 18.941 1.00 59.28 86 ASN A C 1
ATOM 664 O O . ASN A 1 86 ? 5.059 -4.592 19.476 1.00 59.28 86 ASN A O 1
ATOM 668 N N . VAL A 1 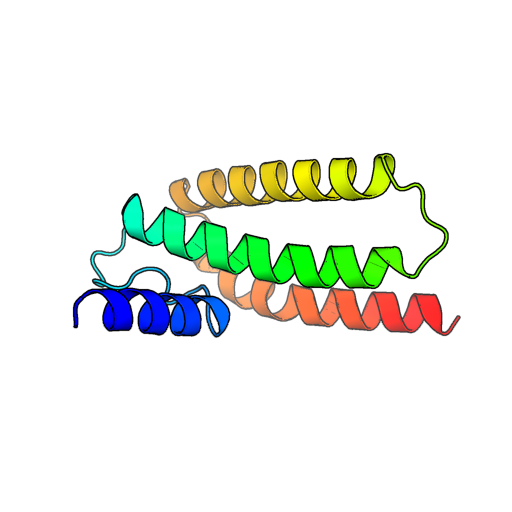87 ? 5.284 -6.526 18.373 1.00 58.03 87 VAL A N 1
ATOM 669 C CA . VAL A 1 87 ? 6.762 -6.489 18.310 1.00 58.03 87 VAL A CA 1
ATOM 670 C C . VAL A 1 87 ? 7.287 -6.253 16.885 1.00 58.03 87 VAL A C 1
ATOM 672 O O . VAL A 1 87 ? 8.423 -5.830 16.702 1.00 58.03 87 VAL A O 1
ATOM 675 N N . PHE A 1 88 ? 6.478 -6.502 15.851 1.00 60.66 88 PHE A N 1
ATOM 676 C CA . PHE A 1 88 ? 6.948 -6.510 14.459 1.00 60.66 88 PHE A CA 1
ATOM 677 C C . PHE A 1 88 ? 6.652 -5.223 13.674 1.00 60.66 88 PHE A C 1
ATOM 679 O O . PHE A 1 88 ? 7.315 -4.979 12.668 1.00 60.66 88 PHE A O 1
ATOM 686 N N . VAL A 1 89 ? 5.707 -4.382 14.110 1.00 64.25 89 VAL A N 1
ATOM 687 C CA . VAL A 1 89 ? 5.273 -3.194 13.338 1.00 64.25 89 VAL A CA 1
ATOM 688 C C . VAL A 1 89 ? 6.394 -2.182 13.109 1.00 64.25 89 VAL A C 1
ATOM 690 O O . VAL A 1 89 ? 6.528 -1.682 11.994 1.00 64.25 89 VAL A O 1
ATOM 693 N N . GLU A 1 90 ? 7.227 -1.909 14.117 1.00 63.62 90 GLU A N 1
ATOM 694 C CA . GLU A 1 90 ? 8.295 -0.903 13.995 1.00 63.62 90 GLU A CA 1
ATOM 695 C C . GLU A 1 90 ? 9.334 -1.288 12.932 1.00 63.62 90 GLU A C 1
ATOM 697 O O . GLU A 1 90 ? 9.747 -0.450 12.130 1.00 63.62 90 GLU A O 1
ATOM 702 N N . ASN A 1 91 ? 9.685 -2.573 12.843 1.00 66.06 91 ASN A N 1
ATOM 703 C CA . ASN A 1 91 ? 10.673 -3.062 11.879 1.00 66.06 91 ASN A CA 1
ATOM 704 C C . ASN A 1 91 ? 10.120 -3.131 10.444 1.00 66.06 91 ASN A C 1
ATOM 706 O O . ASN A 1 91 ? 10.871 -2.971 9.482 1.00 66.06 91 ASN A O 1
ATOM 710 N N . PHE A 1 92 ? 8.808 -3.331 10.277 1.00 73.50 92 PHE A N 1
ATOM 711 C CA . PHE A 1 92 ? 8.173 -3.396 8.956 1.00 73.50 92 PHE A CA 1
ATOM 712 C C . PHE A 1 92 ? 8.093 -2.036 8.249 1.00 73.50 92 PHE A C 1
ATOM 714 O O . PHE A 1 92 ? 8.028 -2.002 7.022 1.00 73.50 92 PHE A O 1
ATOM 721 N N . SER A 1 93 ? 8.176 -0.923 8.986 1.00 75.00 93 SER A N 1
ATOM 722 C CA . SER A 1 93 ? 8.224 0.427 8.402 1.00 75.00 93 SER A CA 1
ATOM 723 C C . SER A 1 93 ? 9.471 0.657 7.527 1.00 75.00 93 SER A C 1
ATOM 725 O O . SER A 1 93 ? 9.433 1.422 6.565 1.00 75.00 93 SER A O 1
ATOM 727 N N . LEU A 1 94 ? 10.572 -0.058 7.799 1.00 82.56 94 LEU A N 1
ATOM 728 C CA . LEU A 1 94 ? 11.820 0.018 7.023 1.00 82.56 94 LEU A CA 1
ATOM 729 C C . LEU A 1 94 ? 11.814 -0.873 5.770 1.00 82.56 94 LEU A C 1
ATOM 731 O O . LEU A 1 94 ? 12.618 -0.672 4.857 1.00 82.56 94 LEU A O 1
ATOM 735 N N . LEU A 1 95 ? 10.903 -1.846 5.710 1.00 86.31 95 LEU A N 1
ATOM 736 C CA . LEU A 1 95 ? 10.832 -2.849 4.648 1.00 86.31 95 LEU A CA 1
ATOM 737 C C . LEU A 1 95 ? 10.683 -2.244 3.235 1.00 86.31 95 LEU A C 1
ATOM 739 O O . LEU A 1 95 ? 11.439 -2.652 2.352 1.00 86.31 95 LEU A O 1
ATOM 743 N N . PRO A 1 96 ? 9.799 -1.248 2.990 1.00 83.50 96 PRO A N 1
ATOM 744 C CA . PRO A 1 96 ? 9.667 -0.636 1.668 1.00 83.50 96 PRO A CA 1
ATOM 745 C C . PRO A 1 96 ? 10.961 0.063 1.236 1.00 83.50 96 PRO A C 1
ATOM 747 O O . PRO A 1 96 ? 11.369 -0.047 0.082 1.00 83.50 96 PRO A O 1
ATOM 750 N N . GLY A 1 97 ? 11.638 0.740 2.171 1.00 88.19 97 GLY A N 1
ATOM 751 C CA . GLY A 1 97 ? 12.904 1.423 1.910 1.00 88.19 97 GLY A CA 1
ATOM 752 C C . GLY A 1 97 ? 14.012 0.452 1.504 1.00 88.19 97 GLY A C 1
ATOM 753 O O . GLY A 1 97 ? 14.705 0.691 0.517 1.00 88.19 97 GLY A O 1
ATOM 754 N N . ILE A 1 98 ? 14.131 -0.677 2.210 1.00 92.19 98 ILE A N 1
ATOM 755 C CA . ILE A 1 98 ? 15.104 -1.729 1.881 1.00 92.19 98 ILE A CA 1
ATOM 756 C C . ILE A 1 98 ? 14.826 -2.296 0.484 1.00 92.19 98 ILE A C 1
ATOM 758 O O . ILE A 1 98 ? 15.747 -2.373 -0.325 1.00 92.19 98 ILE A O 1
ATOM 762 N N . ILE A 1 99 ? 13.565 -2.619 0.169 1.00 91.50 99 ILE A N 1
ATOM 763 C CA . ILE A 1 99 ? 13.171 -3.138 -1.152 1.00 91.50 99 ILE A CA 1
ATOM 764 C C . ILE A 1 99 ? 13.567 -2.158 -2.264 1.00 91.50 99 ILE A C 1
ATOM 766 O O . ILE A 1 99 ? 14.156 -2.572 -3.263 1.00 91.50 99 ILE A O 1
ATOM 770 N N . LEU A 1 100 ? 13.299 -0.860 -2.086 1.00 90.19 100 LEU A N 1
ATOM 771 C CA . LEU A 1 100 ? 13.642 0.166 -3.074 1.00 90.19 100 LEU A CA 1
ATOM 772 C C . LEU A 1 100 ? 15.154 0.302 -3.277 1.00 90.19 100 LEU A C 1
ATOM 774 O O . LEU A 1 100 ? 15.608 0.363 -4.419 1.00 90.19 100 LEU A O 1
ATOM 778 N N . VAL A 1 101 ? 15.939 0.311 -2.196 1.00 93.62 101 VAL A N 1
ATOM 779 C CA . VAL A 1 101 ? 17.407 0.379 -2.281 1.00 93.62 101 VAL A CA 1
ATOM 780 C C . VAL A 1 101 ? 17.964 -0.860 -2.980 1.00 93.62 101 VAL A C 1
ATOM 782 O O . VAL A 1 101 ? 18.805 -0.735 -3.868 1.00 93.62 101 VAL A O 1
ATOM 785 N N . THR A 1 102 ? 17.470 -2.052 -2.640 1.00 94.62 102 THR A N 1
ATOM 786 C CA . THR A 1 102 ? 17.891 -3.295 -3.295 1.00 94.62 102 THR A CA 1
ATOM 787 C C . THR A 1 102 ? 17.559 -3.286 -4.788 1.00 94.62 102 THR A C 1
ATOM 789 O O . THR A 1 102 ? 18.431 -3.587 -5.601 1.00 94.62 102 THR A O 1
ATOM 792 N N . LEU A 1 103 ? 16.344 -2.881 -5.174 1.00 90.75 103 LEU A N 1
ATOM 793 C CA . LEU A 1 103 ? 15.955 -2.762 -6.585 1.00 90.75 103 LEU A CA 1
ATOM 794 C C . LEU A 1 103 ? 16.802 -1.727 -7.338 1.00 90.75 103 LEU A C 1
ATOM 796 O O . LEU A 1 103 ? 17.169 -1.960 -8.490 1.00 90.75 103 LEU A O 1
ATOM 800 N N . ALA A 1 104 ? 17.142 -0.606 -6.696 1.00 92.81 104 ALA A N 1
ATOM 801 C CA . ALA A 1 104 ? 18.003 0.415 -7.284 1.00 92.81 104 ALA A CA 1
ATOM 802 C C . ALA A 1 104 ? 19.420 -0.116 -7.552 1.00 92.81 104 ALA A C 1
ATOM 804 O O . ALA A 1 104 ? 19.956 0.115 -8.634 1.00 92.81 104 ALA A O 1
ATOM 805 N N . ILE A 1 105 ? 19.998 -0.865 -6.605 1.00 95.81 105 ILE A N 1
ATOM 806 C CA . ILE A 1 105 ? 21.318 -1.493 -6.769 1.00 95.81 105 ILE A CA 1
ATOM 807 C C . ILE A 1 105 ? 21.285 -2.527 -7.901 1.00 95.81 105 ILE A C 1
ATOM 809 O O . ILE A 1 105 ? 22.148 -2.484 -8.771 1.00 95.81 105 ILE A O 1
ATOM 813 N N . ILE A 1 106 ? 20.269 -3.400 -7.936 1.00 95.06 106 ILE A N 1
ATOM 814 C CA . ILE A 1 106 ? 20.110 -4.420 -8.991 1.00 95.06 106 ILE A CA 1
ATOM 815 C C . ILE A 1 106 ? 20.001 -3.787 -10.380 1.00 95.06 106 ILE A C 1
ATOM 817 O O . ILE A 1 106 ? 20.483 -4.361 -11.344 1.00 95.06 106 ILE A O 1
ATOM 821 N N . ARG A 1 107 ? 19.350 -2.625 -10.500 1.00 89.69 107 ARG A N 1
ATOM 822 C CA . ARG A 1 107 ? 19.204 -1.930 -11.786 1.00 89.69 107 ARG A CA 1
ATOM 823 C C . ARG A 1 107 ? 20.474 -1.193 -12.224 1.00 89.69 107 ARG A C 1
ATOM 825 O O . ARG A 1 107 ? 20.621 -0.919 -13.412 1.00 89.69 107 ARG A O 1
ATOM 832 N N . LEU A 1 108 ? 21.314 -0.784 -11.272 1.00 90.12 108 LEU A N 1
ATOM 833 C CA . LEU A 1 108 ? 22.540 -0.026 -11.536 1.00 90.12 108 LEU A CA 1
ATOM 834 C C . LEU A 1 108 ? 23.740 -0.933 -11.848 1.00 90.12 108 LEU A C 1
ATOM 836 O O . LEU A 1 108 ? 24.648 -0.489 -12.548 1.00 90.12 108 LEU A O 1
ATOM 840 N N . MET A 1 109 ? 23.744 -2.160 -11.322 1.00 83.69 109 MET A N 1
ATOM 841 C CA . MET A 1 109 ? 24.681 -3.222 -11.710 1.00 83.69 109 MET A CA 1
ATOM 842 C C . MET A 1 109 ? 24.324 -3.798 -13.078 1.00 83.69 109 MET A C 1
ATOM 844 O O . MET A 1 109 ? 25.268 -3.985 -13.875 1.00 83.69 109 MET A O 1
#

Solvent-accessible surface area (backbone atoms only — not comparable to full-atom values): 6408 Å² total; per-residue (Å²): 119,75,66,61,55,55,54,54,50,38,54,46,24,58,77,35,64,85,54,36,49,78,82,69,78,86,57,74,49,76,69,35,47,49,44,44,51,50,33,52,50,52,54,52,48,54,53,51,56,60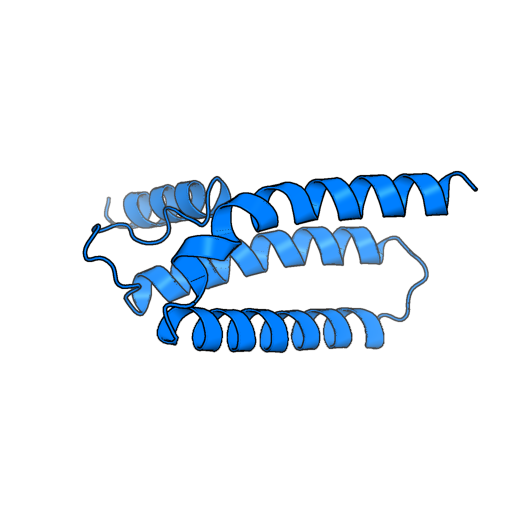,53,64,79,46,101,61,62,84,67,58,53,61,50,52,53,52,51,50,51,52,51,52,53,51,51,48,56,55,47,62,75,65,67,67,50,89,78,48,57,77,64,55,71,50,46,64,57,53,53,52,52,53,52,51,52,66,73,72,106

Organism: NCBI:txid1413211

Mean predicted aligned error: 7.49 Å

Secondary structure (DSSP, 8-state):
-HHHHHHHHHHHHHH-GGGG-SS-SSS--HHHHHHHHHHHHHHHHHHHHHHTTSS--TTHHHHHHHHHHHHHHHHHHHHHHTTGGGGTHHHHTTHHHHHHHHHHHHHH-

InterPro domains:
  IPR003810 Putative manganese efflux pump [PF02659] (25-105)
  IPR003810 Putative manganese efflux pump [PTHR35529] (23-109)

Foldseek 3Di:
DVVVVLVVLLVVCLVPVVCLCVPPPPDRDPSSVVSNVVSVVVVLVVVVVVVVVDPDDPVVSVVVSVVVVVVVVVVVVVVVVVPPCPVCVVVVVCVVVVVVVVVVVVVVD

Radius of gyration: 16.67 Å; Cα contacts (8 Å, |Δi|>4): 41; chains: 1; bounding box: 48×30×42 Å